Protein AF-A0A7S1HTH3-F1 (afdb_monomer_lite)

Organism: NCBI:txid73025

pLDDT: mean 72.47, std 18.34, range [34.78, 95.38]

Sequence (152 aa):
PEHSPQPMGPWAMASAGGDSSSSEVELEDWRVFRARLSGSMDPKRVKEVSAENLRLLRNQSPALAKQDLWAHLLGQPEVGCLMVAQPHIRDALWQSVILLISHGPEEDSDGGTIGLVLNRPSPYRLEQVMEEHPQVNRFADNRLYLGGQTAG

Structure (mmCIF, N/CA/C/O backbone):
data_AF-A0A7S1HTH3-F1
#
_entry.id   AF-A0A7S1HTH3-F1
#
loop_
_atom_site.group_PDB
_atom_site.id
_atom_site.type_symbol
_atom_site.label_atom_id
_atom_site.label_alt_id
_atom_site.label_comp_id
_atom_site.label_asym_id
_atom_site.label_entity_id
_atom_site.label_seq_id
_atom_site.pdbx_PDB_ins_code
_atom_site.Cartn_x
_atom_site.Cartn_y
_atom_site.Cartn_z
_atom_site.occupancy
_atom_site.B_iso_or_equiv
_atom_site.auth_seq_id
_atom_site.auth_comp_id
_atom_site.auth_asym_id
_atom_site.auth_atom_id
_atom_site.pdbx_PDB_model_num
ATOM 1 N N . PRO A 1 1 ? 13.211 56.060 9.768 1.00 40.97 1 PRO A N 1
ATOM 2 C CA . PRO A 1 1 ? 12.023 56.346 8.933 1.00 40.97 1 PRO A CA 1
ATOM 3 C C . PRO A 1 1 ? 11.259 55.045 8.676 1.00 40.97 1 PRO A C 1
ATOM 5 O O . PRO A 1 1 ? 11.601 54.268 7.793 1.00 40.97 1 PRO A O 1
ATOM 8 N N . GLU A 1 2 ? 10.303 54.793 9.564 1.00 42.62 2 GLU A N 1
ATOM 9 C CA . GLU A 1 2 ? 9.220 53.823 9.411 1.00 42.62 2 GLU A CA 1
ATOM 10 C C . GLU A 1 2 ? 8.484 54.049 8.088 1.00 42.62 2 GLU A C 1
ATOM 12 O O . GLU A 1 2 ? 8.159 55.190 7.760 1.00 42.62 2 GLU A O 1
ATOM 17 N N . HIS A 1 3 ? 8.168 52.979 7.360 1.00 40.72 3 HIS A N 1
ATOM 18 C CA . HIS A 1 3 ? 7.054 53.021 6.421 1.00 40.72 3 HIS A CA 1
ATOM 19 C C . HIS A 1 3 ?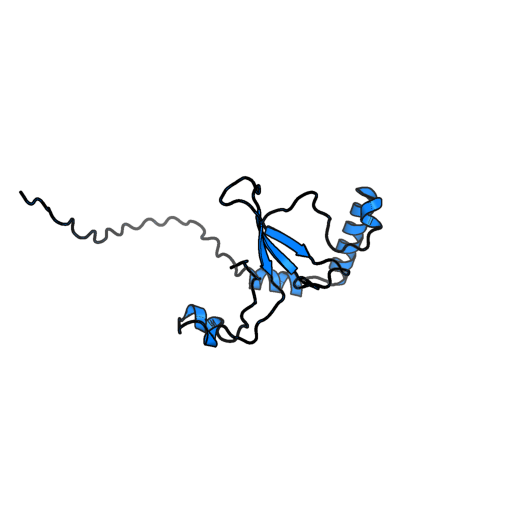 6.414 51.636 6.287 1.00 40.72 3 HIS A C 1
ATOM 21 O O . HIS A 1 3 ? 6.857 50.790 5.517 1.00 40.72 3 HIS A O 1
ATOM 27 N N . SER A 1 4 ? 5.345 51.426 7.053 1.00 47.50 4 SER A N 1
ATOM 28 C CA . SER A 1 4 ? 4.237 50.569 6.618 1.00 47.50 4 SER A CA 1
ATOM 29 C C . SER A 1 4 ? 3.277 51.407 5.762 1.00 47.50 4 SER A C 1
ATOM 31 O O . SER A 1 4 ? 3.161 52.618 5.977 1.00 47.50 4 SER A O 1
ATOM 33 N N . PRO A 1 5 ? 2.624 50.796 4.766 1.00 46.19 5 PRO A N 1
ATOM 34 C CA . PRO A 1 5 ? 1.163 50.909 4.625 1.00 46.19 5 PRO A CA 1
ATOM 35 C C . PRO A 1 5 ? 0.547 49.537 4.250 1.00 46.19 5 PRO A C 1
ATOM 37 O O . PRO A 1 5 ? 1.042 48.866 3.355 1.00 46.19 5 PRO A O 1
ATOM 40 N N . GLN A 1 6 ? -0.350 48.956 5.056 1.00 47.22 6 GLN A N 1
ATOM 41 C CA . GLN A 1 6 ? -1.819 49.146 5.148 1.00 47.22 6 GLN A CA 1
ATOM 42 C C . GLN A 1 6 ? -2.643 48.416 4.048 1.00 47.22 6 GLN A C 1
ATOM 44 O O . GLN A 1 6 ? -2.179 48.284 2.919 1.00 47.22 6 GLN A O 1
ATOM 49 N N . PRO A 1 7 ? -3.839 47.882 4.391 1.00 46.59 7 PRO A N 1
ATOM 50 C CA . PRO A 1 7 ? -4.431 46.681 3.788 1.00 46.59 7 PRO A CA 1
ATOM 51 C C . PRO A 1 7 ? -5.486 46.978 2.706 1.00 46.59 7 PRO A C 1
ATOM 53 O O . PRO A 1 7 ? -6.172 47.995 2.757 1.00 46.59 7 PRO A O 1
ATOM 56 N N . MET A 1 8 ? -5.676 46.052 1.760 1.00 34.78 8 MET A N 1
ATOM 57 C CA . MET A 1 8 ? -6.773 46.098 0.780 1.00 34.78 8 MET A CA 1
ATOM 58 C C . MET A 1 8 ? -7.955 45.240 1.255 1.00 34.78 8 MET A C 1
ATOM 60 O O . MET A 1 8 ? -7.786 44.077 1.614 1.00 34.78 8 MET A O 1
ATOM 64 N N . GLY A 1 9 ? -9.132 45.869 1.294 1.00 44.81 9 GLY A N 1
ATOM 65 C CA . GLY A 1 9 ? -10.400 45.353 1.815 1.00 44.81 9 GLY A CA 1
ATOM 66 C C . GLY A 1 9 ? -11.155 44.357 0.911 1.00 44.81 9 GLY A C 1
ATOM 67 O O . GLY A 1 9 ? -10.577 43.774 -0.004 1.00 44.81 9 GLY A O 1
ATOM 68 N N . PRO A 1 10 ? -12.452 44.122 1.199 1.00 40.81 10 PRO A N 1
ATOM 69 C CA . PRO A 1 10 ? -13.140 42.859 0.943 1.00 40.81 10 PRO A CA 1
ATOM 70 C C . PRO A 1 10 ? -13.767 42.793 -0.454 1.00 40.81 10 PRO A C 1
ATOM 72 O O . PRO A 1 10 ? -14.450 43.723 -0.880 1.00 40.81 10 PRO A O 1
ATOM 75 N N . TRP A 1 11 ? -13.615 41.661 -1.142 1.00 35.75 11 TRP A N 1
ATOM 76 C CA . TRP A 1 11 ? -14.371 41.371 -2.361 1.00 35.75 11 TRP A CA 1
ATOM 77 C C . TRP A 1 11 ? -15.611 40.542 -1.995 1.00 35.75 11 TRP A C 1
ATOM 79 O O . TRP A 1 11 ? -15.550 39.336 -1.771 1.00 35.75 11 TRP A O 1
ATOM 89 N N . ALA A 1 12 ? -16.750 41.221 -1.874 1.00 39.03 12 ALA A N 1
ATOM 90 C CA . ALA A 1 12 ? -18.058 40.586 -1.793 1.00 39.03 12 ALA A CA 1
ATOM 91 C C . ALA A 1 12 ? -18.682 40.505 -3.197 1.00 39.03 12 ALA A C 1
ATOM 93 O O . ALA A 1 12 ? -18.788 41.512 -3.889 1.00 39.03 12 ALA A O 1
ATOM 94 N N . MET A 1 13 ? -19.055 39.274 -3.561 1.00 39.84 13 MET A N 1
ATOM 95 C CA . MET A 1 13 ? -20.028 38.790 -4.553 1.00 39.84 13 MET A CA 1
ATOM 96 C C . MET A 1 13 ? -20.488 39.696 -5.710 1.00 39.84 13 MET A C 1
ATOM 98 O O . MET A 1 13 ? -21.162 40.703 -5.516 1.00 39.84 13 MET A O 1
ATOM 102 N N . ALA A 1 14 ? -20.357 39.153 -6.923 1.00 36.59 14 ALA A N 1
ATOM 103 C CA . ALA A 1 14 ? -21.357 39.320 -7.973 1.00 36.59 14 ALA A CA 1
ATOM 104 C C . ALA A 1 14 ? -21.717 37.940 -8.542 1.00 36.59 14 ALA A C 1
ATOM 106 O O . ALA A 1 14 ? -20.968 37.347 -9.316 1.00 36.59 14 ALA A O 1
ATOM 107 N N . SER A 1 15 ? -22.869 37.425 -8.118 1.00 44.81 15 SER A N 1
ATOM 108 C CA . SER A 1 15 ? -23.550 36.292 -8.737 1.00 44.81 15 SER A CA 1
ATOM 109 C C . SER A 1 15 ? -24.162 36.764 -10.055 1.00 44.81 15 SER A C 1
ATOM 111 O O . SER A 1 15 ? -25.058 37.606 -10.050 1.00 44.81 15 SER A O 1
ATOM 113 N N . ALA A 1 16 ? -23.704 36.217 -11.176 1.00 37.38 16 ALA A N 1
ATOM 114 C CA . ALA A 1 16 ? -24.395 36.316 -12.454 1.00 37.38 16 ALA A CA 1
ATOM 115 C C . ALA A 1 16 ? -24.597 34.895 -12.976 1.00 37.38 16 ALA A C 1
ATOM 117 O O . ALA A 1 16 ? -23.638 34.191 -13.285 1.00 37.38 16 ALA A O 1
ATOM 118 N N . GLY A 1 17 ? -25.859 34.467 -12.983 1.00 44.16 17 GLY A N 1
ATOM 119 C CA . GLY A 1 17 ? -26.276 33.179 -13.505 1.00 44.16 17 GLY A CA 1
ATOM 120 C C . GLY A 1 17 ? -25.986 33.066 -14.997 1.00 44.16 17 GLY A C 1
ATOM 121 O O . GLY A 1 17 ? -26.298 33.963 -15.779 1.00 44.16 17 GLY A O 1
ATOM 122 N N . GLY A 1 18 ? -25.414 31.930 -15.366 1.00 35.25 18 GLY A N 1
ATOM 123 C CA . GLY A 1 18 ? -25.426 31.399 -16.713 1.00 35.25 18 GLY A CA 1
ATOM 124 C C . GLY A 1 18 ? -25.713 29.912 -16.592 1.00 35.25 18 GLY A C 1
ATOM 125 O O . GLY A 1 18 ? -24.881 29.178 -16.062 1.00 35.25 18 GLY A O 1
ATOM 126 N N . ASP A 1 19 ? -26.897 29.497 -17.041 1.00 47.22 19 ASP A N 1
ATOM 127 C CA . ASP A 1 19 ? -27.245 28.097 -17.282 1.00 47.22 19 ASP A CA 1
ATOM 128 C C . ASP A 1 19 ? -26.310 27.544 -18.365 1.00 47.22 19 ASP A C 1
ATOM 130 O O . ASP A 1 19 ? -26.616 27.542 -19.557 1.00 47.22 19 ASP A O 1
ATOM 134 N N . SER A 1 20 ? -25.136 27.087 -17.948 1.00 43.72 20 SER A N 1
ATOM 135 C CA . SER A 1 20 ? -24.324 26.167 -18.728 1.00 43.72 20 SER A CA 1
ATOM 136 C C . SER A 1 20 ? -24.610 24.777 -18.197 1.00 43.72 20 SER A C 1
ATOM 138 O O . SER A 1 20 ? -24.074 24.368 -17.170 1.00 43.72 20 SER A O 1
ATOM 140 N N . SER A 1 21 ? -25.462 24.058 -18.926 1.00 47.00 21 SER A N 1
ATOM 141 C CA . SER A 1 21 ? -25.610 22.604 -18.879 1.00 47.00 21 SER A CA 1
ATOM 142 C C . SER A 1 21 ? -24.277 21.936 -19.264 1.00 47.00 21 SER A C 1
ATOM 144 O O . SER A 1 21 ? -24.153 21.300 -20.311 1.00 47.00 21 SER A O 1
ATOM 146 N N . SER A 1 22 ? -23.254 22.090 -18.428 1.00 38.78 22 SER A N 1
ATOM 147 C CA . SER A 1 22 ? -22.163 21.133 -18.355 1.00 38.78 22 SER A CA 1
ATOM 148 C C . SER A 1 22 ? -22.752 19.931 -17.651 1.00 38.78 22 SER A C 1
ATOM 150 O O . SER A 1 22 ? -23.098 20.017 -16.477 1.00 38.78 22 SER A O 1
ATOM 152 N N . SER A 1 23 ? -22.924 18.834 -18.384 1.00 42.69 23 SER A N 1
ATOM 153 C CA . SER A 1 23 ? -23.184 17.529 -17.797 1.00 42.69 23 SER A CA 1
ATOM 154 C C . SER A 1 23 ? -22.053 17.239 -16.816 1.00 42.69 23 SER A C 1
ATOM 156 O O . SER A 1 23 ? -20.970 16.800 -17.212 1.00 42.69 23 SER A O 1
ATOM 158 N N . GLU A 1 24 ? -22.284 17.577 -15.553 1.00 44.72 24 GLU A N 1
ATOM 159 C CA . GLU A 1 24 ? -21.482 17.144 -14.429 1.00 44.72 24 GLU A CA 1
ATOM 160 C C . GLU A 1 24 ? -21.548 15.624 -14.502 1.00 44.72 24 GLU A C 1
ATOM 162 O O . GLU A 1 24 ? -22.601 15.018 -14.302 1.00 44.72 24 GLU A O 1
ATOM 167 N N . VAL A 1 25 ? -20.462 15.006 -14.962 1.00 47.31 25 VAL A N 1
ATOM 168 C CA . VAL A 1 25 ? -20.316 13.564 -14.856 1.00 47.31 25 VAL A CA 1
ATOM 169 C C . VAL A 1 25 ? -20.298 13.333 -13.357 1.00 47.31 25 VAL A C 1
ATOM 171 O O . VAL A 1 25 ? -19.263 13.535 -12.722 1.00 47.31 25 VAL A O 1
ATOM 174 N N . GLU A 1 26 ? -21.460 13.011 -12.781 1.00 49.44 26 GLU A N 1
ATOM 175 C CA . GLU A 1 26 ? -21.539 12.410 -11.462 1.00 49.44 26 GLU A CA 1
ATOM 176 C C . GLU A 1 26 ? -20.528 11.274 -11.514 1.00 49.44 26 GLU A C 1
ATOM 178 O O . GLU A 1 26 ? -20.706 10.295 -12.243 1.00 49.44 26 GLU A O 1
ATOM 183 N N . LEU A 1 27 ? -19.398 11.476 -10.838 1.00 52.03 27 LEU A N 1
ATOM 184 C CA . LEU A 1 27 ? -18.398 10.457 -10.597 1.00 52.03 27 LEU A CA 1
ATOM 185 C C . LEU A 1 27 ? -19.116 9.408 -9.756 1.00 52.03 27 LEU A C 1
ATOM 187 O O . LEU A 1 27 ? -19.071 9.457 -8.527 1.00 52.03 27 LEU A O 1
ATOM 191 N N . GLU A 1 28 ? -19.862 8.529 -10.435 1.00 56.69 28 GLU A N 1
ATOM 192 C CA . GLU A 1 28 ? -20.522 7.365 -9.869 1.00 56.69 28 GLU A CA 1
ATOM 193 C C . GLU A 1 28 ? -19.519 6.760 -8.900 1.00 56.69 28 GLU A C 1
ATOM 195 O O . GLU A 1 28 ? -18.378 6.507 -9.300 1.00 56.69 28 GLU A O 1
ATOM 200 N N . ASP A 1 29 ? -19.908 6.619 -7.625 1.00 73.38 29 ASP A N 1
ATOM 201 C CA . ASP A 1 29 ? -19.001 6.151 -6.581 1.00 73.38 29 ASP A CA 1
ATOM 202 C C . ASP A 1 29 ? -18.283 4.916 -7.120 1.00 73.38 29 ASP A C 1
ATOM 204 O O . ASP A 1 29 ? -18.890 3.868 -7.373 1.00 73.38 29 ASP A O 1
ATOM 208 N N . TRP A 1 30 ? -16.983 5.065 -7.369 1.00 72.06 30 TRP A N 1
ATOM 209 C CA . TRP A 1 30 ? -16.192 4.060 -8.065 1.00 72.06 30 TRP A CA 1
ATOM 210 C C . TRP A 1 30 ? -16.230 2.723 -7.306 1.00 72.06 30 TRP A C 1
ATOM 212 O O . TRP A 1 30 ? -16.026 1.657 -7.891 1.00 72.06 30 TRP A O 1
ATOM 222 N N . ARG A 1 31 ? -16.552 2.757 -6.003 1.00 50.56 31 ARG A N 1
ATOM 223 C CA . ARG A 1 31 ? -16.801 1.584 -5.162 1.00 50.56 31 ARG A CA 1
ATOM 224 C C . ARG A 1 31 ? -18.104 0.883 -5.539 1.00 50.56 31 ARG A C 1
ATOM 2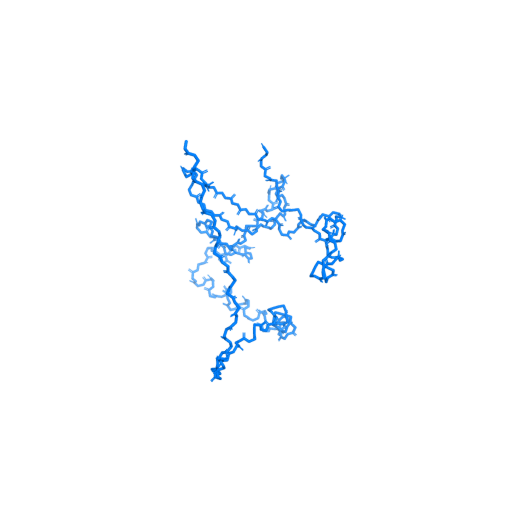26 O O . ARG A 1 31 ? -18.101 -0.341 -5.624 1.00 50.56 31 ARG A O 1
ATOM 233 N N . VAL A 1 32 ? -19.184 1.620 -5.804 1.00 68.50 32 VAL A N 1
ATOM 234 C CA . VAL A 1 32 ? -20.467 1.083 -6.298 1.00 68.50 32 VAL A CA 1
ATOM 235 C C . VAL A 1 32 ? -20.299 0.529 -7.707 1.00 68.50 32 VAL A C 1
ATOM 237 O O . VAL A 1 32 ? -20.738 -0.590 -7.973 1.00 68.50 32 VAL A O 1
ATOM 240 N N . PHE A 1 33 ? -19.595 1.251 -8.580 1.00 67.25 33 PHE A N 1
ATOM 241 C CA . PHE A 1 33 ? -19.234 0.765 -9.911 1.00 67.25 33 PHE A CA 1
ATOM 242 C C . PHE A 1 33 ? -18.475 -0.569 -9.830 1.00 67.25 33 PHE A C 1
ATOM 244 O O . PHE A 1 33 ? -18.878 -1.559 -10.442 1.00 67.25 33 PHE A O 1
ATOM 251 N N . ARG A 1 34 ? -17.430 -0.652 -8.994 1.00 58.34 34 ARG A N 1
ATOM 252 C CA . ARG A 1 34 ? -16.665 -1.895 -8.799 1.00 58.34 34 ARG A CA 1
ATOM 253 C C . ARG A 1 34 ? -17.462 -3.001 -8.115 1.00 58.34 34 ARG A C 1
ATOM 255 O O . ARG A 1 34 ? -17.289 -4.159 -8.477 1.00 58.34 34 ARG A O 1
ATOM 262 N N . ALA A 1 35 ? -18.323 -2.684 -7.152 1.00 62.91 35 ALA A N 1
ATOM 263 C CA . ALA A 1 35 ? -19.180 -3.669 -6.494 1.00 62.91 35 ALA A CA 1
ATOM 264 C C . ALA A 1 35 ? -20.178 -4.285 -7.484 1.00 62.91 35 ALA A C 1
ATOM 266 O O . ALA A 1 35 ? -20.355 -5.504 -7.499 1.00 62.91 35 ALA A O 1
ATOM 267 N N . ARG A 1 36 ? -20.761 -3.462 -8.365 1.00 68.88 36 ARG A N 1
ATOM 268 C CA . ARG A 1 36 ? -21.593 -3.926 -9.482 1.00 68.88 36 ARG A CA 1
ATOM 269 C C . ARG A 1 36 ? -20.786 -4.786 -10.451 1.00 68.88 36 ARG A C 1
ATOM 271 O O . ARG A 1 36 ? -21.276 -5.836 -10.856 1.00 68.88 36 ARG A O 1
ATOM 278 N N . LEU A 1 37 ? -19.550 -4.405 -10.780 1.00 61.78 37 LEU A N 1
ATOM 279 C CA . LEU A 1 37 ? -18.685 -5.194 -11.665 1.00 61.78 37 LEU A CA 1
ATOM 280 C C . LEU A 1 37 ? -18.353 -6.570 -11.068 1.00 61.78 37 LEU A C 1
ATOM 282 O O . LEU A 1 37 ? -18.534 -7.585 -11.728 1.00 61.78 37 LEU A O 1
ATOM 286 N N . SER A 1 38 ? -17.937 -6.617 -9.800 1.00 56.75 38 SER A N 1
ATOM 287 C CA . SER A 1 38 ? -17.596 -7.866 -9.109 1.00 56.75 38 SER A CA 1
ATOM 288 C C . SER A 1 38 ? -18.815 -8.765 -8.870 1.00 56.75 38 SER A C 1
ATOM 290 O O . SER A 1 38 ? -18.688 -9.983 -8.939 1.00 56.75 38 SER A O 1
ATOM 292 N N . GLY A 1 39 ? -19.991 -8.184 -8.600 1.00 56.53 39 GLY A N 1
ATOM 293 C CA . GLY A 1 39 ? -21.238 -8.926 -8.380 1.00 56.53 39 GLY A CA 1
ATOM 294 C C . GLY A 1 39 ? -21.936 -9.398 -9.662 1.00 56.53 39 GLY A C 1
ATOM 295 O O . GLY A 1 39 ? -22.682 -10.371 -9.618 1.00 56.53 39 GLY A O 1
ATOM 296 N N . SER A 1 40 ? -21.691 -8.740 -10.801 1.00 56.47 40 SER A N 1
ATOM 297 C CA . SER A 1 40 ? -22.243 -9.111 -12.119 1.00 56.47 40 SER A CA 1
ATOM 298 C C . SER A 1 40 ? -21.312 -9.996 -12.951 1.00 56.47 40 SER A C 1
ATOM 300 O O . SER A 1 40 ? -21.680 -10.450 -14.037 1.00 56.47 40 SER A O 1
ATOM 302 N N . MET A 1 41 ? -20.103 -10.255 -12.452 1.00 57.16 41 MET A N 1
ATOM 303 C CA . MET A 1 41 ? -19.122 -11.091 -13.123 1.00 57.16 41 MET A CA 1
ATOM 304 C C . MET A 1 41 ? -19.575 -12.556 -13.057 1.00 57.16 41 MET A C 1
ATOM 306 O O . MET A 1 41 ? -19.453 -13.211 -12.022 1.00 57.16 41 MET A O 1
ATOM 310 N N . ASP A 1 42 ? -20.092 -13.088 -14.167 1.00 66.88 42 ASP A N 1
ATOM 311 C CA . ASP A 1 42 ? -20.362 -14.522 -14.278 1.00 66.88 42 ASP A CA 1
ATOM 312 C C . ASP A 1 42 ? -19.043 -15.289 -14.060 1.00 66.88 42 ASP A C 1
ATOM 314 O O . ASP A 1 42 ? -18.099 -15.114 -14.840 1.00 66.88 42 ASP A O 1
ATOM 318 N N . PRO A 1 43 ? -18.937 -16.142 -13.025 1.00 59.66 43 PRO A N 1
ATOM 319 C CA . PRO A 1 43 ? -17.717 -16.889 -12.749 1.00 59.66 43 PRO A CA 1
ATOM 320 C C . PRO A 1 43 ? -17.293 -17.795 -13.914 1.00 59.66 43 PRO A C 1
ATOM 322 O O . PRO A 1 43 ? -16.108 -18.117 -14.021 1.00 59.66 43 PRO A O 1
ATOM 325 N N . LYS A 1 44 ? -18.211 -18.189 -14.808 1.00 62.78 44 LYS A N 1
ATOM 326 C CA . LYS A 1 44 ? -17.863 -18.874 -16.062 1.00 62.78 44 LYS A CA 1
ATOM 327 C C . LYS A 1 44 ? -17.172 -17.925 -17.033 1.00 62.78 44 LYS A C 1
ATOM 329 O O . LYS A 1 44 ? -16.079 -18.237 -17.491 1.00 62.78 44 LYS A O 1
ATOM 334 N N . ARG A 1 45 ? -17.731 -16.733 -17.242 1.00 60.16 45 ARG A N 1
ATOM 335 C CA . ARG A 1 45 ? -17.147 -15.691 -18.097 1.00 60.16 45 ARG A CA 1
ATOM 336 C C . ARG A 1 45 ? -15.782 -15.222 -17.597 1.00 60.16 45 ARG A C 1
ATOM 338 O O . ARG A 1 45 ? -14.884 -15.011 -18.401 1.00 60.16 45 ARG A O 1
ATOM 345 N N . VAL A 1 46 ? -15.595 -15.099 -16.281 1.00 58.66 46 VAL A N 1
ATOM 346 C CA . VAL A 1 46 ? -14.280 -14.789 -15.691 1.00 58.66 46 VAL A CA 1
ATOM 347 C C . VAL A 1 46 ? -13.280 -15.880 -16.035 1.00 58.66 46 VAL A C 1
ATOM 349 O O . VAL A 1 46 ? -12.215 -15.572 -16.552 1.00 58.66 46 VAL A O 1
ATOM 352 N N . LYS A 1 47 ? -13.635 -17.152 -15.818 1.00 60.81 47 LYS A N 1
ATOM 353 C CA . LYS A 1 47 ? -12.769 -18.287 -16.162 1.00 60.81 47 LYS A CA 1
ATOM 354 C C . LYS A 1 47 ? -12.467 -18.359 -17.659 1.00 60.81 47 LYS A C 1
ATOM 356 O O . LYS A 1 47 ? -11.334 -18.653 -18.020 1.00 60.81 47 LYS A O 1
ATOM 361 N N . GLU A 1 48 ? -13.441 -18.068 -18.515 1.00 64.31 48 GLU A N 1
ATOM 362 C CA . GLU A 1 48 ? -13.278 -18.025 -19.972 1.00 64.31 48 GLU A CA 1
ATOM 363 C C . GLU A 1 48 ? -12.346 -16.890 -20.412 1.00 64.31 48 GLU A C 1
ATOM 365 O O . GLU A 1 48 ? -11.416 -17.133 -21.175 1.00 64.31 48 GLU A O 1
ATOM 370 N N . VAL A 1 49 ? -12.521 -15.674 -19.882 1.00 61.28 49 VAL A N 1
ATOM 371 C CA . VAL A 1 49 ? -11.631 -14.531 -20.151 1.00 61.28 49 VAL A CA 1
ATOM 372 C C . VAL A 1 49 ? -10.226 -14.800 -19.615 1.00 61.28 49 VAL A C 1
ATOM 374 O O . VAL A 1 49 ? -9.246 -14.531 -20.301 1.00 61.28 49 VAL A O 1
ATOM 377 N N . SER A 1 50 ? -10.100 -15.385 -18.421 1.00 66.88 50 SER A N 1
ATOM 378 C CA . SER A 1 50 ? -8.809 -15.818 -17.879 1.00 66.88 50 SER A CA 1
ATOM 379 C C . SER A 1 50 ? -8.149 -16.878 -18.765 1.00 66.88 50 SER A C 1
ATOM 381 O O . SER A 1 50 ? -6.944 -16.810 -18.986 1.00 66.88 50 SER A O 1
ATOM 383 N N . ALA A 1 51 ? -8.916 -17.827 -19.308 1.00 73.31 51 ALA A N 1
ATOM 384 C CA . ALA A 1 51 ? -8.407 -18.850 -20.217 1.00 73.31 51 ALA A CA 1
ATOM 385 C C . ALA A 1 51 ? -7.978 -18.265 -21.571 1.00 73.31 51 ALA A C 1
ATOM 387 O O . ALA A 1 51 ? -6.928 -18.648 -22.087 1.00 73.31 51 ALA A O 1
ATOM 388 N N . GLU A 1 52 ? -8.737 -17.317 -22.124 1.00 72.94 52 GLU A N 1
ATOM 389 C CA . GLU A 1 52 ? -8.394 -16.650 -23.382 1.00 72.94 52 GLU A CA 1
ATOM 390 C C . GLU A 1 52 ? -7.174 -15.743 -23.222 1.00 72.94 52 GLU A C 1
ATOM 392 O O . GLU A 1 52 ? -6.255 -15.806 -24.035 1.00 72.94 52 GLU A O 1
ATOM 397 N N . ASN A 1 53 ? -7.088 -14.984 -22.128 1.00 70.31 53 ASN A N 1
ATOM 398 C CA . ASN A 1 53 ? -5.902 -14.193 -21.805 1.00 70.31 53 ASN A CA 1
ATOM 399 C C . ASN A 1 53 ? -4.666 -15.086 -21.646 1.00 70.31 53 ASN A C 1
ATOM 401 O O . ASN A 1 53 ? -3.593 -14.750 -22.141 1.00 70.31 53 ASN A O 1
ATOM 405 N N . LEU A 1 54 ? -4.815 -16.259 -21.024 1.00 70.75 54 LEU A N 1
ATOM 406 C CA . LEU A 1 54 ? -3.731 -17.230 -20.894 1.00 70.75 54 LEU A CA 1
ATOM 407 C C . LEU A 1 54 ? -3.359 -17.863 -22.248 1.00 70.75 54 LEU A C 1
ATOM 409 O O . LEU A 1 54 ? -2.188 -18.148 -22.498 1.00 70.75 54 LEU A O 1
ATOM 413 N N . ARG A 1 55 ? -4.324 -18.045 -23.158 1.00 79.00 55 ARG A N 1
ATOM 414 C CA . ARG A 1 55 ? -4.089 -18.499 -24.538 1.00 79.00 55 ARG A CA 1
ATOM 415 C C . ARG A 1 55 ? -3.345 -17.445 -25.361 1.00 79.00 55 ARG A C 1
ATOM 417 O O . ARG A 1 55 ? -2.383 -17.785 -26.046 1.00 79.00 55 ARG A O 1
ATOM 424 N N . LEU A 1 56 ? -3.742 -16.177 -25.260 1.00 77.69 56 LEU A N 1
ATOM 425 C CA . LEU A 1 56 ? -3.047 -15.047 -25.879 1.00 77.69 56 LEU A CA 1
ATOM 426 C C . LEU A 1 56 ? -1.623 -14.910 -25.330 1.00 77.69 56 LEU A C 1
ATOM 428 O O . LEU A 1 56 ? -0.682 -14.799 -26.114 1.00 77.69 56 LEU A O 1
ATOM 432 N N . LEU A 1 57 ? -1.448 -15.033 -24.012 1.00 67.44 57 LEU A N 1
ATOM 433 C CA . LEU A 1 57 ? -0.138 -15.006 -23.362 1.00 67.44 57 LEU A CA 1
ATOM 434 C C . LEU A 1 57 ? 0.773 -16.137 -23.859 1.00 67.44 57 LEU A C 1
ATOM 436 O O . LEU A 1 57 ? 1.944 -15.894 -24.131 1.00 67.44 57 LEU A O 1
ATOM 440 N N . ARG A 1 58 ? 0.246 -17.356 -24.049 1.00 80.31 58 ARG A N 1
ATOM 441 C CA . ARG A 1 58 ? 1.002 -18.480 -24.640 1.00 80.31 58 ARG A CA 1
ATOM 442 C C . ARG A 1 58 ? 1.491 -18.187 -26.055 1.00 80.31 58 ARG A C 1
ATOM 444 O O . ARG A 1 58 ? 2.574 -18.644 -26.403 1.00 80.31 58 ARG A O 1
ATOM 451 N N . ASN A 1 59 ? 0.720 -17.443 -26.847 1.00 82.06 59 ASN A N 1
ATOM 452 C CA . ASN A 1 59 ? 1.098 -17.075 -28.212 1.00 82.06 59 ASN A CA 1
ATOM 453 C C . ASN A 1 59 ? 2.113 -15.925 -28.238 1.00 82.06 59 ASN A C 1
ATOM 455 O O . ASN A 1 59 ? 3.038 -15.945 -29.043 1.00 82.06 59 ASN A O 1
ATOM 459 N N . GLN A 1 60 ? 1.939 -14.928 -27.368 1.00 78.12 60 GLN A N 1
ATOM 460 C CA . GLN A 1 60 ? 2.779 -13.728 -27.330 1.00 78.12 60 GLN A CA 1
ATOM 461 C C . GLN A 1 60 ? 4.107 -13.961 -26.603 1.00 78.12 60 GLN A C 1
ATOM 463 O O . GLN A 1 60 ? 5.139 -13.447 -27.025 1.00 78.12 60 GLN A O 1
ATOM 468 N N . SER A 1 61 ? 4.098 -14.739 -25.518 1.00 75.62 61 SER A N 1
ATOM 469 C CA . SER A 1 61 ? 5.291 -15.053 -24.733 1.00 75.62 61 SER A CA 1
ATOM 470 C C . SER A 1 61 ? 5.199 -16.449 -24.093 1.00 75.62 61 SER A C 1
ATOM 472 O O . SER A 1 61 ? 4.816 -16.600 -22.927 1.00 75.62 61 SER A O 1
ATOM 474 N N . PRO A 1 62 ? 5.596 -17.505 -24.831 1.00 78.25 62 PRO A N 1
ATOM 475 C CA . PRO A 1 62 ? 5.560 -18.888 -24.349 1.00 78.25 62 PRO A CA 1
ATOM 476 C C . PRO A 1 62 ? 6.413 -19.142 -23.099 1.00 78.25 62 PRO A C 1
ATOM 478 O O . PRO A 1 62 ? 6.153 -20.091 -22.362 1.00 78.25 62 PRO A O 1
ATOM 481 N N . ALA A 1 63 ? 7.451 -18.330 -22.871 1.00 73.69 63 ALA A N 1
ATOM 482 C CA . ALA A 1 63 ? 8.286 -18.411 -21.677 1.00 73.69 63 ALA A CA 1
ATOM 483 C C . ALA A 1 63 ? 7.545 -17.882 -20.441 1.00 73.69 63 ALA A C 1
ATOM 485 O O . ALA A 1 63 ? 7.567 -18.533 -19.400 1.00 73.69 63 ALA A O 1
ATOM 486 N N . LEU A 1 64 ? 6.835 -16.755 -20.578 1.00 60.12 64 LEU A N 1
ATOM 487 C CA . LEU A 1 64 ? 6.065 -16.137 -19.497 1.00 60.12 64 LEU A CA 1
ATOM 488 C C . LEU A 1 64 ? 4.816 -16.959 -19.154 1.00 60.12 64 LEU A C 1
ATOM 490 O O . LEU A 1 64 ? 4.484 -17.124 -17.990 1.00 60.12 64 LEU A O 1
ATOM 494 N N . ALA A 1 65 ? 4.175 -17.570 -20.153 1.00 68.69 65 ALA A N 1
ATOM 495 C CA . ALA A 1 65 ? 3.002 -18.424 -19.954 1.00 68.69 65 ALA A CA 1
ATOM 496 C C . ALA A 1 65 ? 3.284 -19.754 -19.226 1.00 68.69 65 ALA A C 1
ATOM 498 O O . ALA A 1 65 ? 2.346 -20.447 -18.830 1.00 68.69 65 ALA A O 1
ATOM 499 N N . LYS A 1 66 ? 4.560 -20.144 -19.108 1.00 70.69 66 LYS A N 1
ATOM 500 C CA . LYS A 1 66 ? 5.014 -21.291 -18.305 1.00 70.69 66 LYS A CA 1
ATOM 501 C C . LYS A 1 66 ? 5.355 -20.897 -16.867 1.00 70.69 66 LYS A C 1
ATOM 503 O O . LYS A 1 66 ? 5.650 -21.778 -16.067 1.00 70.69 66 LYS A O 1
ATOM 508 N N . GLN A 1 67 ? 5.365 -19.602 -16.555 1.00 59.66 67 GLN A N 1
ATOM 509 C CA . GLN A 1 67 ? 5.567 -19.114 -15.200 1.00 59.66 67 GLN A CA 1
ATOM 510 C C . GLN A 1 67 ? 4.204 -19.049 -14.505 1.00 59.66 67 GLN A C 1
ATOM 512 O O . GLN A 1 67 ? 3.262 -18.477 -15.047 1.00 59.66 67 GLN A O 1
ATOM 517 N N . ASP A 1 68 ? 4.100 -19.593 -13.292 1.00 58.28 68 ASP A N 1
ATOM 518 C CA . ASP A 1 68 ? 2.901 -19.507 -12.435 1.00 58.28 68 ASP A CA 1
ATOM 519 C C . ASP A 1 68 ? 2.676 -18.085 -11.866 1.00 58.28 68 ASP A C 1
ATOM 521 O O . ASP A 1 68 ? 2.188 -17.899 -10.749 1.00 58.28 68 ASP A O 1
ATOM 525 N N . LEU A 1 69 ? 3.079 -17.041 -12.595 1.00 56.31 69 LEU A N 1
ATOM 526 C CA . LEU A 1 69 ? 2.985 -15.666 -12.128 1.00 56.31 69 LEU A CA 1
ATOM 527 C C . LEU A 1 69 ? 1.605 -15.103 -12.473 1.00 56.31 69 LEU A C 1
ATOM 529 O O . LEU A 1 69 ? 1.246 -14.899 -13.629 1.00 56.31 69 LEU A O 1
ATOM 533 N N . TRP A 1 70 ? 0.828 -14.832 -11.426 1.00 58.62 70 TRP A N 1
ATOM 534 C CA . TRP A 1 70 ? -0.487 -14.189 -11.491 1.00 58.62 70 TRP A CA 1
ATOM 535 C C . TRP A 1 70 ? -0.416 -12.686 -11.818 1.00 58.62 70 TRP A C 1
ATOM 537 O O . TRP A 1 70 ? -1.450 -12.041 -11.983 1.00 58.62 70 TRP A O 1
ATOM 547 N N . ALA A 1 71 ? 0.795 -12.135 -11.922 1.00 63.03 71 ALA A N 1
ATOM 548 C CA . ALA A 1 71 ? 1.082 -10.764 -12.317 1.00 63.03 71 ALA A CA 1
ATOM 549 C C . ALA A 1 71 ? 2.169 -10.761 -13.400 1.00 63.03 71 ALA A C 1
ATOM 551 O O . ALA A 1 71 ? 3.077 -11.593 -13.386 1.00 63.03 71 ALA A O 1
ATOM 552 N N . HIS A 1 72 ? 2.069 -9.831 -14.348 1.00 60.03 72 HIS A N 1
ATOM 553 C CA . HIS A 1 72 ? 3.068 -9.673 -15.398 1.00 60.03 72 HIS A CA 1
ATOM 554 C C . HIS A 1 72 ? 4.347 -9.058 -14.815 1.00 60.03 72 HIS A C 1
ATOM 556 O O . HIS A 1 72 ? 4.291 -8.192 -13.944 1.00 60.03 72 HIS A O 1
ATOM 562 N N . LEU A 1 73 ? 5.504 -9.519 -15.288 1.00 65.19 73 LEU A N 1
ATOM 563 C CA . LEU A 1 73 ? 6.783 -8.915 -14.929 1.00 65.19 73 LEU A CA 1
ATOM 564 C C . LEU A 1 73 ? 6.904 -7.559 -15.624 1.00 65.19 73 LEU A C 1
ATOM 566 O O . LEU A 1 73 ? 6.749 -7.472 -16.842 1.00 65.19 73 LEU A O 1
ATOM 570 N N . LEU A 1 74 ? 7.198 -6.522 -14.848 1.00 68.25 74 LEU A N 1
ATOM 571 C CA . LEU A 1 74 ? 7.558 -5.210 -15.370 1.00 68.25 74 LEU A CA 1
ATOM 572 C C . LEU A 1 74 ? 9.072 -5.153 -15.593 1.00 68.25 74 LEU A C 1
ATOM 574 O O . LEU A 1 74 ? 9.842 -5.718 -14.815 1.00 68.25 74 LEU A O 1
ATOM 578 N N . GLY A 1 75 ? 9.497 -4.483 -16.665 1.00 71.81 75 GLY A N 1
ATOM 579 C CA . GLY A 1 75 ? 10.921 -4.280 -16.954 1.00 71.81 75 GLY A CA 1
ATOM 580 C C . GLY A 1 75 ? 11.574 -3.245 -16.036 1.00 71.81 75 GLY A C 1
ATOM 581 O O . GLY A 1 75 ? 12.784 -3.295 -15.827 1.00 71.81 75 GLY A O 1
ATOM 582 N N . GLN A 1 76 ? 10.775 -2.327 -15.486 1.00 79.19 76 GLN A N 1
ATOM 583 C CA . GLN A 1 76 ? 11.184 -1.274 -14.558 1.00 79.19 76 GLN A CA 1
ATOM 584 C C . GLN A 1 76 ? 10.044 -0.961 -13.572 1.00 79.19 76 GLN A C 1
ATOM 586 O O . GLN A 1 76 ? 8.896 -1.319 -13.844 1.00 79.19 76 GLN A O 1
ATOM 591 N N . PRO A 1 77 ? 10.325 -0.322 -12.422 1.00 84.50 77 PRO A N 1
ATOM 592 C CA . PRO A 1 77 ? 9.282 0.132 -11.507 1.00 84.50 77 PRO A CA 1
ATOM 593 C C . PRO A 1 77 ? 8.402 1.211 -12.153 1.00 84.50 77 PRO A C 1
ATOM 595 O O . PRO A 1 77 ? 8.902 2.223 -12.637 1.00 84.50 77 PRO A O 1
ATOM 598 N N . GLU A 1 78 ? 7.085 1.012 -12.128 1.00 88.31 78 GLU A N 1
ATOM 599 C CA . GLU A 1 78 ? 6.108 1.946 -12.699 1.00 88.31 78 GLU A CA 1
ATOM 600 C C . GLU A 1 78 ? 5.217 2.530 -11.603 1.00 88.31 78 GLU A C 1
ATOM 602 O O . GLU A 1 78 ? 4.574 1.796 -10.844 1.00 88.31 78 GLU A O 1
ATOM 607 N N . VAL A 1 79 ? 5.181 3.859 -11.495 1.00 91.19 79 VAL A N 1
ATOM 608 C CA . VAL A 1 79 ? 4.333 4.551 -10.515 1.00 91.19 79 VAL A CA 1
ATOM 609 C C . VAL A 1 79 ? 2.868 4.159 -10.728 1.00 91.19 79 VAL A C 1
ATOM 611 O O . VAL A 1 79 ? 2.373 4.138 -11.852 1.00 91.19 79 VAL A O 1
ATOM 614 N N . GLY A 1 80 ? 2.171 3.829 -9.641 1.00 90.56 80 GLY A N 1
ATOM 615 C CA . GLY A 1 80 ? 0.804 3.307 -9.658 1.00 90.56 80 GLY A CA 1
ATOM 616 C C . GLY A 1 80 ? 0.705 1.780 -9.745 1.00 90.56 80 GLY A C 1
ATOM 617 O O . GLY A 1 80 ? -0.373 1.237 -9.494 1.00 90.56 80 GLY A O 1
ATOM 618 N N . CYS A 1 81 ? 1.800 1.068 -10.032 1.00 90.88 81 CYS A N 1
ATOM 619 C CA . CYS A 1 81 ? 1.817 -0.394 -10.021 1.00 90.88 81 CYS A CA 1
ATOM 620 C C . CYS A 1 81 ? 2.021 -0.979 -8.615 1.00 90.88 81 CYS A C 1
ATOM 622 O O . CYS A 1 81 ? 2.440 -0.305 -7.668 1.00 90.88 81 CYS A O 1
ATOM 624 N N . LEU A 1 82 ? 1.712 -2.274 -8.490 1.00 90.69 82 LEU A N 1
ATOM 625 C CA . LEU A 1 82 ? 1.909 -3.039 -7.263 1.00 90.69 82 LEU A CA 1
ATOM 626 C C . LEU A 1 82 ? 3.231 -3.805 -7.300 1.00 90.69 82 LEU A C 1
ATOM 628 O O . LEU A 1 82 ? 3.487 -4.580 -8.219 1.00 90.69 82 LEU A O 1
ATOM 632 N N . MET A 1 83 ? 4.016 -3.666 -6.237 1.00 89.25 83 MET A N 1
ATOM 633 C CA . MET A 1 83 ? 5.115 -4.568 -5.923 1.00 89.25 83 MET A CA 1
ATOM 634 C C . MET A 1 83 ? 4.608 -5.643 -4.966 1.00 89.25 83 MET A C 1
ATOM 636 O O . MET A 1 83 ? 4.036 -5.351 -3.913 1.00 89.25 83 MET A O 1
ATOM 640 N N . VAL A 1 84 ? 4.815 -6.901 -5.337 1.00 88.25 84 VAL A N 1
ATOM 641 C CA . VAL A 1 84 ? 4.382 -8.060 -4.556 1.00 88.25 84 VAL A CA 1
ATOM 642 C C . VAL A 1 84 ? 5.617 -8.790 -4.060 1.00 88.25 84 VAL A C 1
ATOM 644 O O . VAL A 1 84 ? 6.453 -9.216 -4.859 1.00 88.25 84 VAL A O 1
ATOM 647 N N . ALA A 1 85 ? 5.719 -8.966 -2.744 1.00 86.81 85 ALA A N 1
ATOM 648 C CA . ALA A 1 85 ? 6.821 -9.708 -2.154 1.00 86.81 85 ALA A CA 1
ATOM 649 C C . ALA A 1 85 ? 6.850 -11.153 -2.666 1.00 86.81 85 ALA A C 1
ATOM 651 O O . ALA A 1 85 ? 5.862 -11.891 -2.585 1.00 86.81 85 ALA A O 1
ATOM 652 N N . GLN A 1 86 ? 8.009 -11.577 -3.165 1.00 82.88 86 GLN A N 1
ATOM 653 C CA . GLN A 1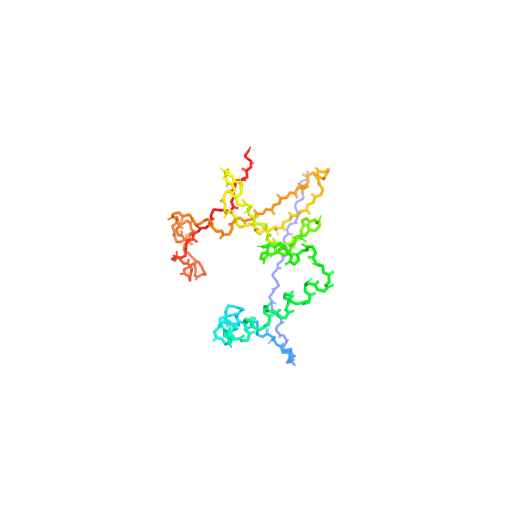 86 ? 8.188 -12.946 -3.622 1.00 82.88 86 GLN A CA 1
ATOM 654 C C . GLN A 1 86 ? 8.164 -13.936 -2.444 1.00 82.88 86 GLN A C 1
ATOM 656 O O . GLN A 1 86 ? 8.584 -13.593 -1.334 1.00 82.88 86 GLN A O 1
ATOM 661 N N . PRO A 1 87 ? 7.750 -15.201 -2.665 1.00 79.19 87 PRO A N 1
ATOM 662 C CA . PRO A 1 87 ? 7.578 -16.180 -1.591 1.00 79.19 87 PRO A CA 1
ATOM 663 C C . PRO A 1 87 ? 8.834 -16.536 -0.801 1.00 79.19 87 PRO A C 1
ATOM 665 O O . PRO A 1 87 ? 8.706 -17.238 0.197 1.00 79.19 87 PRO A O 1
ATOM 668 N N . HIS A 1 88 ? 10.030 -16.126 -1.225 1.00 82.12 88 HIS A N 1
ATOM 669 C CA . HIS A 1 88 ? 11.290 -16.388 -0.525 1.00 82.12 88 HIS A CA 1
ATOM 670 C C . HIS A 1 88 ? 11.785 -15.207 0.323 1.00 82.12 88 HIS A C 1
ATOM 672 O O . HIS A 1 88 ? 12.693 -15.398 1.125 1.00 82.12 88 HIS A O 1
ATOM 678 N N . ILE A 1 89 ? 11.197 -14.014 0.187 1.00 81.19 89 ILE A N 1
ATOM 679 C CA . ILE A 1 89 ? 11.484 -12.874 1.068 1.00 81.19 89 ILE A CA 1
ATOM 680 C C . ILE A 1 89 ? 11.058 -13.265 2.491 1.00 81.19 89 ILE A C 1
ATOM 682 O O . ILE A 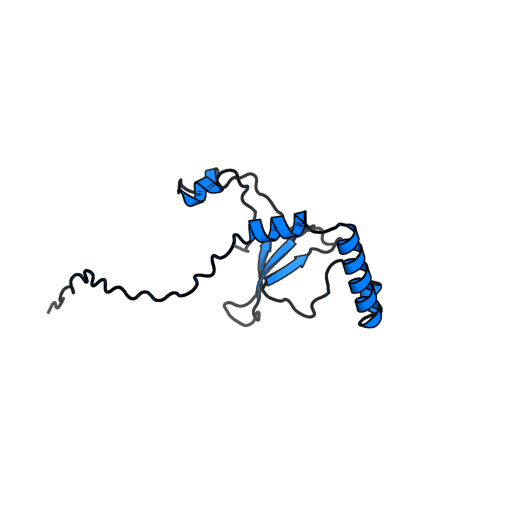1 89 ? 10.022 -13.904 2.664 1.00 81.19 89 ILE A O 1
ATOM 686 N N . ARG A 1 90 ? 11.867 -12.990 3.517 1.00 84.00 90 ARG A N 1
ATOM 687 C CA . ARG A 1 90 ? 11.626 -13.430 4.915 1.00 84.00 90 ARG A CA 1
ATOM 688 C C . ARG A 1 90 ? 11.822 -12.312 5.941 1.00 84.00 90 ARG A C 1
ATOM 690 O O . ARG A 1 90 ? 11.915 -12.580 7.132 1.00 84.00 90 ARG A O 1
ATOM 697 N N . ASP A 1 91 ? 11.911 -11.077 5.477 1.00 88.25 91 ASP A N 1
ATOM 698 C CA . ASP A 1 91 ? 12.192 -9.903 6.292 1.00 88.25 91 ASP A CA 1
ATOM 699 C C . ASP A 1 91 ? 10.911 -9.102 6.588 1.00 88.25 91 ASP A C 1
ATOM 701 O O . ASP A 1 91 ? 9.782 -9.600 6.499 1.00 88.25 91 ASP A O 1
ATOM 705 N N . ALA A 1 92 ? 11.091 -7.822 6.917 1.00 86.56 92 ALA A N 1
ATOM 706 C CA . ALA A 1 92 ? 10.011 -6.879 7.134 1.00 86.56 92 ALA A CA 1
ATOM 707 C C . ALA A 1 92 ? 9.095 -6.688 5.915 1.00 86.56 92 ALA A C 1
ATOM 709 O O . ALA A 1 92 ? 8.067 -6.048 6.080 1.00 86.56 92 ALA A O 1
ATOM 710 N N . LEU A 1 93 ? 9.378 -7.235 4.733 1.00 89.31 93 LEU A N 1
ATOM 711 C CA . LEU A 1 93 ? 8.523 -7.198 3.545 1.00 89.31 93 LEU A CA 1
ATOM 712 C C . LEU A 1 93 ? 7.869 -8.548 3.236 1.00 89.31 93 LEU A C 1
ATOM 714 O O . LEU A 1 93 ? 7.185 -8.673 2.226 1.00 89.31 93 LEU A O 1
ATOM 718 N N . TRP A 1 94 ? 8.007 -9.559 4.101 1.00 90.19 94 TRP A N 1
ATOM 719 C CA . TRP A 1 94 ? 7.338 -10.841 3.885 1.00 90.19 94 TRP A CA 1
ATOM 720 C C . TRP A 1 94 ? 5.834 -10.656 3.638 1.00 90.19 94 TRP A C 1
ATOM 722 O O . TRP A 1 94 ? 5.142 -9.960 4.394 1.00 90.19 94 TRP A O 1
ATOM 732 N N . GLN A 1 95 ? 5.368 -11.262 2.538 1.00 88.62 95 GLN A N 1
ATOM 733 C CA . GLN A 1 95 ? 3.989 -11.211 2.043 1.00 88.62 95 GLN A CA 1
ATOM 734 C C . GLN A 1 95 ? 3.423 -9.795 1.850 1.00 88.62 95 GLN A C 1
ATOM 736 O O . GLN A 1 95 ? 2.204 -9.629 1.830 1.00 88.62 95 GLN A O 1
ATOM 741 N N . SER A 1 96 ? 4.258 -8.762 1.716 1.00 91.38 96 SER A N 1
ATOM 742 C CA . SER A 1 96 ? 3.770 -7.401 1.502 1.00 91.38 96 SER A CA 1
ATOM 743 C C . SER A 1 96 ? 3.218 -7.207 0.086 1.00 91.38 96 SER A C 1
ATOM 745 O O . SER A 1 96 ? 3.697 -7.788 -0.892 1.00 91.38 96 SER A O 1
ATOM 747 N N . VAL A 1 97 ? 2.192 -6.363 -0.003 1.00 93.31 97 VAL A N 1
ATOM 748 C CA . VAL A 1 97 ? 1.694 -5.778 -1.250 1.00 93.31 97 VAL A CA 1
ATOM 749 C C . VAL A 1 97 ? 1.864 -4.274 -1.123 1.00 93.31 97 VAL A C 1
ATOM 751 O O . VAL A 1 97 ? 1.270 -3.664 -0.232 1.00 93.31 97 VAL A O 1
ATOM 754 N N . ILE A 1 98 ? 2.697 -3.690 -1.977 1.00 93.50 98 ILE A N 1
ATOM 755 C CA . ILE A 1 98 ? 3.089 -2.282 -1.908 1.00 93.50 98 ILE A CA 1
ATOM 756 C C . ILE A 1 98 ? 2.600 -1.568 -3.162 1.00 93.50 98 ILE A C 1
ATOM 758 O O . ILE A 1 98 ? 2.867 -2.027 -4.268 1.00 93.50 98 ILE A O 1
ATOM 762 N N . LEU A 1 99 ? 1.913 -0.441 -2.997 1.00 94.62 99 LEU A N 1
ATOM 763 C CA . LEU A 1 99 ? 1.629 0.494 -4.084 1.00 94.62 99 LEU A CA 1
ATOM 764 C C . LEU A 1 99 ? 2.815 1.436 -4.267 1.00 94.62 99 LEU A C 1
ATOM 766 O O . LEU A 1 99 ? 3.195 2.107 -3.308 1.00 94.62 99 LEU A O 1
ATOM 770 N N . LEU A 1 100 ? 3.365 1.514 -5.477 1.00 93.25 100 LEU A N 1
ATOM 771 C CA . LEU A 1 100 ? 4.422 2.466 -5.808 1.00 93.25 100 LEU A CA 1
ATOM 772 C C . LEU A 1 100 ? 3.820 3.861 -6.037 1.00 93.25 100 LEU A C 1
ATOM 774 O O . LEU A 1 100 ? 3.008 4.039 -6.942 1.00 93.25 100 LEU A O 1
ATOM 778 N N . ILE A 1 101 ? 4.197 4.84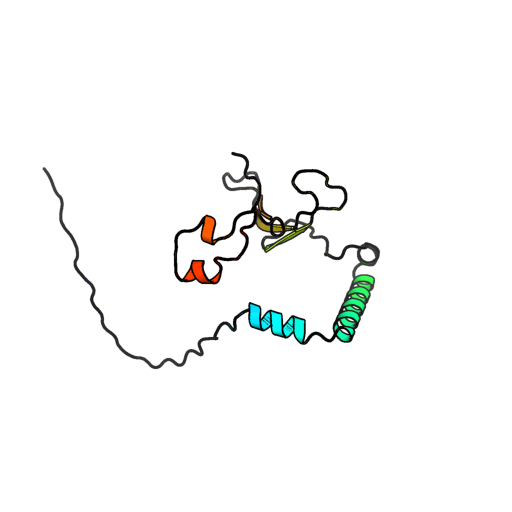0 -5.215 1.00 93.69 101 ILE A N 1
ATOM 779 C CA . ILE A 1 101 ? 3.652 6.211 -5.245 1.00 93.69 101 ILE A CA 1
ATOM 780 C C . ILE A 1 101 ? 4.566 7.148 -6.031 1.00 93.69 101 ILE A C 1
ATOM 782 O O . ILE A 1 101 ? 4.083 7.983 -6.790 1.00 93.69 101 ILE A O 1
ATOM 786 N N . SER A 1 102 ? 5.878 7.004 -5.869 1.00 91.75 102 SER A N 1
ATOM 787 C CA . SER A 1 102 ? 6.866 7.729 -6.661 1.00 91.75 102 SER A CA 1
ATOM 788 C C . SER A 1 102 ? 8.111 6.877 -6.872 1.00 91.75 102 SER A C 1
ATOM 790 O O . SER A 1 102 ? 8.448 6.013 -6.056 1.00 91.75 102 SER A O 1
ATOM 792 N N . HIS A 1 103 ? 8.771 7.112 -7.999 1.00 91.19 103 HIS A N 1
ATOM 793 C CA . HIS A 1 103 ? 10.030 6.481 -8.357 1.00 91.19 103 HIS A CA 1
ATOM 794 C C . HIS A 1 103 ? 10.845 7.467 -9.192 1.00 91.19 103 HIS A C 1
ATOM 796 O O . HIS A 1 103 ? 10.369 7.922 -10.232 1.00 91.19 103 HIS A O 1
ATOM 802 N N . GLY A 1 104 ? 12.037 7.812 -8.718 1.00 88.56 104 GLY A N 1
ATOM 803 C CA . GLY A 1 104 ? 12.972 8.704 -9.395 1.00 88.56 104 GLY A CA 1
ATOM 804 C C . GLY A 1 104 ? 14.418 8.212 -9.274 1.00 88.56 104 GLY A C 1
ATOM 805 O O . GLY A 1 104 ? 14.698 7.347 -8.436 1.00 88.56 104 GLY A O 1
ATOM 806 N N . PRO A 1 105 ? 15.335 8.741 -10.101 1.00 88.12 105 PRO A N 1
ATOM 807 C CA . PRO A 1 105 ? 16.759 8.404 -10.061 1.00 88.12 105 PRO A CA 1
ATOM 808 C C . PRO A 1 105 ? 17.354 8.663 -8.674 1.00 88.12 105 PRO A C 1
ATOM 810 O O . PRO A 1 105 ? 17.058 9.686 -8.076 1.00 88.12 105 PRO A O 1
ATOM 813 N N . GLU A 1 106 ? 18.220 7.785 -8.163 1.00 81.88 106 GLU A N 1
ATOM 814 C CA . GLU A 1 106 ? 18.861 7.988 -6.845 1.00 81.88 106 GLU A CA 1
ATOM 815 C C . GLU A 1 106 ? 19.833 9.180 -6.808 1.00 81.88 106 GLU A C 1
ATOM 817 O O . GLU A 1 106 ? 20.202 9.649 -5.737 1.00 81.88 106 GLU A O 1
ATOM 822 N N . GLU A 1 107 ? 20.272 9.651 -7.974 1.00 84.88 107 GLU A N 1
ATOM 823 C CA . GLU A 1 107 ? 21.174 10.795 -8.124 1.00 84.88 107 GLU A CA 1
ATOM 824 C C . GLU A 1 107 ? 20.490 12.152 -7.891 1.00 84.88 107 GLU A C 1
ATOM 826 O O . GLU A 1 107 ? 21.173 13.142 -7.622 1.00 84.88 107 GLU A O 1
ATOM 831 N N . ASP A 1 108 ? 19.155 12.192 -7.923 1.00 84.69 108 ASP A N 1
ATOM 832 C CA . ASP A 1 108 ? 18.382 13.371 -7.549 1.00 84.69 108 ASP A CA 1
ATOM 833 C C . ASP A 1 108 ? 18.272 13.470 -6.021 1.00 84.69 108 ASP A C 1
ATOM 835 O O . ASP A 1 108 ? 18.055 12.476 -5.329 1.00 84.69 108 ASP A O 1
ATOM 839 N N . SER A 1 109 ? 18.365 14.682 -5.464 1.00 76.44 109 SER A N 1
ATOM 840 C CA . SER A 1 109 ? 18.255 14.892 -4.008 1.00 76.44 109 SER A CA 1
ATOM 841 C C . SER A 1 109 ? 16.892 14.495 -3.432 1.00 76.44 109 SER A C 1
ATOM 843 O O . SER A 1 109 ? 16.809 14.133 -2.262 1.00 76.44 109 SER A O 1
ATOM 845 N N . ASP A 1 110 ? 15.848 14.542 -4.263 1.00 77.88 110 ASP A N 1
ATOM 846 C CA . ASP A 1 110 ? 14.489 14.068 -3.960 1.00 77.88 110 ASP A CA 1
ATOM 847 C C . ASP A 1 110 ? 14.200 12.700 -4.618 1.00 77.88 110 ASP A C 1
ATOM 849 O O . ASP A 1 110 ? 13.050 12.273 -4.752 1.00 77.88 110 ASP A O 1
ATOM 853 N N . GLY A 1 111 ? 15.259 12.038 -5.084 1.00 82.19 111 GLY A N 1
ATOM 854 C CA . GLY A 1 111 ? 15.253 10.770 -5.788 1.00 82.19 111 GLY A CA 1
ATOM 855 C C . GLY A 1 111 ? 14.945 9.564 -4.907 1.00 82.19 111 GLY A C 1
ATOM 856 O O . GLY A 1 111 ? 14.930 9.630 -3.677 1.00 82.19 111 GLY A O 1
ATOM 857 N N . GLY A 1 112 ? 14.708 8.418 -5.546 1.00 89.38 112 GLY A N 1
ATOM 858 C CA . GLY A 1 112 ? 14.425 7.156 -4.868 1.00 89.38 112 GLY A CA 1
ATOM 859 C C . GLY A 1 112 ? 12.987 6.672 -5.031 1.00 89.38 112 GLY A C 1
ATOM 860 O O . GLY A 1 112 ? 12.262 7.060 -5.945 1.00 89.38 112 GLY A O 1
ATOM 861 N N . THR A 1 113 ? 12.592 5.734 -4.171 1.00 91.00 113 THR A N 1
ATOM 862 C CA . THR A 1 113 ? 11.342 4.978 -4.307 1.00 91.00 113 THR A CA 1
ATOM 863 C C . THR A 1 113 ? 10.483 5.123 -3.063 1.00 91.00 113 THR A C 1
ATOM 865 O O . THR A 1 113 ? 10.895 4.729 -1.974 1.00 91.00 113 THR A O 1
ATOM 868 N N . ILE A 1 114 ? 9.260 5.621 -3.240 1.00 92.81 114 ILE A N 1
ATOM 869 C CA . ILE A 1 114 ? 8.265 5.714 -2.171 1.00 92.81 114 ILE A CA 1
ATOM 870 C C . ILE A 1 114 ? 7.108 4.782 -2.496 1.00 92.81 114 ILE A C 1
ATOM 872 O O . ILE A 1 114 ? 6.522 4.837 -3.579 1.00 92.81 114 ILE A O 1
ATOM 876 N N . GLY A 1 115 ? 6.737 3.949 -1.527 1.00 93.00 115 GLY A N 1
ATOM 877 C CA . GLY A 1 115 ? 5.579 3.077 -1.639 1.00 93.00 115 GLY A CA 1
ATOM 878 C C . GLY A 1 115 ? 4.797 2.959 -0.338 1.00 93.00 115 GLY A C 1
ATOM 879 O O . GLY A 1 115 ? 5.302 3.271 0.738 1.00 93.00 115 GLY A O 1
ATOM 880 N N . LEU A 1 116 ? 3.554 2.492 -0.456 1.00 95.38 116 LEU A N 1
ATOM 881 C CA . LEU A 1 116 ? 2.639 2.272 0.661 1.00 95.38 116 LEU A CA 1
ATOM 882 C C . LEU A 1 116 ? 2.243 0.799 0.751 1.00 95.38 116 LEU A C 1
ATOM 884 O O . LEU A 1 116 ? 1.690 0.236 -0.195 1.00 95.38 116 LEU A O 1
ATOM 888 N N . VAL A 1 117 ? 2.483 0.177 1.903 1.00 94.69 117 VAL A N 1
ATOM 889 C CA . VAL A 1 117 ? 2.043 -1.192 2.187 1.00 94.69 117 VAL A CA 1
ATOM 890 C C . VAL A 1 117 ? 0.523 -1.220 2.383 1.00 94.69 117 VAL A C 1
ATOM 892 O O . VAL A 1 117 ? -0.022 -0.575 3.275 1.00 94.69 117 VAL A O 1
ATOM 895 N N . LEU A 1 118 ? -0.172 -2.013 1.567 1.00 94.31 118 LEU A N 1
ATOM 896 C CA . LEU A 1 118 ? -1.637 -2.049 1.518 1.00 94.31 118 LEU A CA 1
ATOM 897 C C . LEU A 1 118 ? -2.268 -3.142 2.383 1.00 94.31 118 LEU A C 1
ATOM 899 O O . LEU A 1 118 ? -3.465 -3.102 2.647 1.00 94.31 118 LEU A O 1
ATOM 903 N N . ASN A 1 119 ? -1.502 -4.154 2.791 1.00 93.19 119 ASN A N 1
ATOM 904 C CA . ASN A 1 119 ? -2.036 -5.364 3.422 1.00 93.19 119 ASN A CA 1
ATOM 905 C C . ASN A 1 119 ? -1.540 -5.587 4.856 1.00 93.19 119 ASN A C 1
ATOM 907 O O . ASN A 1 119 ? -1.546 -6.714 5.349 1.00 93.19 119 ASN A O 1
ATOM 911 N N . ARG A 1 120 ? -1.137 -4.513 5.540 1.00 92.81 120 ARG A N 1
ATOM 912 C CA . ARG A 1 120 ? -0.737 -4.546 6.951 1.00 92.81 120 ARG A CA 1
ATOM 913 C C . ARG A 1 120 ? -1.645 -3.681 7.813 1.00 92.81 120 ARG A C 1
ATOM 915 O O . ARG A 1 120 ? -1.323 -2.518 8.050 1.00 92.81 120 ARG A O 1
ATOM 922 N N . 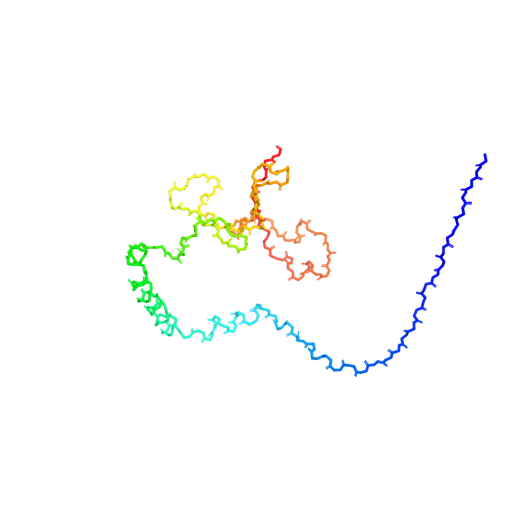PRO A 1 121 ? -2.778 -4.225 8.283 1.00 92.81 121 PRO A N 1
ATOM 923 C CA . PRO A 1 121 ? -3.608 -3.513 9.237 1.00 92.81 121 PRO A CA 1
ATOM 924 C C . PRO A 1 121 ? -2.849 -3.308 10.553 1.00 92.81 121 PRO A C 1
ATOM 926 O O . PRO A 1 121 ? -2.146 -4.196 11.034 1.00 92.81 121 PRO A O 1
ATOM 929 N N . SER A 1 122 ? -3.026 -2.137 11.142 1.00 92.62 122 SER A N 1
ATOM 930 C CA . SER A 1 122 ? -2.593 -1.804 12.494 1.00 92.62 122 SER A CA 1
ATOM 931 C C . SER A 1 122 ? -3.678 -2.200 13.517 1.00 92.62 122 SER A C 1
ATOM 933 O O . SER A 1 122 ? -4.818 -2.491 13.127 1.00 92.62 122 SER A O 1
ATOM 935 N N . PRO A 1 123 ? -3.369 -2.203 14.828 1.00 94.00 123 PRO A N 1
ATOM 936 C CA . PRO A 1 123 ? -4.384 -2.407 15.860 1.00 94.00 123 PRO A CA 1
ATOM 937 C C . PRO A 1 123 ? -5.300 -1.187 16.050 1.00 94.00 123 PRO A C 1
ATOM 939 O O . PRO A 1 123 ? -6.313 -1.305 16.736 1.00 94.00 123 PRO A O 1
ATOM 942 N N . TYR A 1 124 ? -4.964 -0.042 15.450 1.00 94.62 124 TYR A N 1
ATOM 943 C CA . TYR A 1 124 ? -5.698 1.206 15.600 1.00 94.62 124 TYR A CA 1
ATOM 944 C C . TYR A 1 124 ? -6.780 1.367 14.536 1.00 94.62 124 TYR A C 1
ATOM 946 O O . TYR A 1 124 ? -6.617 0.999 13.366 1.00 94.62 124 TYR A O 1
ATOM 954 N N . ARG A 1 125 ? -7.889 1.962 14.955 1.00 93.00 125 ARG A N 1
ATOM 955 C CA . ARG A 1 125 ? -8.963 2.461 14.103 1.00 93.00 125 ARG A CA 1
ATOM 956 C C . ARG A 1 125 ? -8.806 3.955 13.874 1.00 93.00 125 ARG A C 1
ATOM 958 O O . ARG A 1 125 ? -8.133 4.636 14.645 1.00 93.00 125 ARG A O 1
ATOM 965 N N . LEU A 1 126 ? -9.442 4.454 12.821 1.00 91.88 126 LEU A N 1
ATOM 966 C CA . LEU A 1 126 ? -9.377 5.862 12.447 1.00 91.88 126 LEU A CA 1
ATOM 967 C C . LEU A 1 126 ? -9.818 6.782 13.597 1.00 91.88 126 LEU A C 1
ATOM 969 O O . LEU A 1 126 ? -9.122 7.743 13.909 1.00 91.88 126 LEU A O 1
ATOM 973 N N . GLU A 1 127 ? -10.909 6.425 14.278 1.00 92.12 127 GLU A N 1
ATOM 974 C CA . GLU A 1 127 ? -11.472 7.163 15.424 1.00 92.12 127 GLU A CA 1
ATOM 975 C C . GLU A 1 127 ? -10.536 7.280 16.633 1.00 92.12 127 GLU A C 1
ATOM 977 O O . GLU A 1 127 ? -10.702 8.159 17.468 1.00 92.12 127 GLU A O 1
ATOM 982 N N . GLN A 1 128 ? -9.554 6.384 16.753 1.00 91.12 128 GLN A N 1
ATOM 983 C CA . GLN A 1 128 ? -8.634 6.369 17.892 1.00 91.12 128 GLN A CA 1
ATOM 984 C C . GLN A 1 128 ? -7.438 7.304 17.690 1.00 91.12 128 GLN A C 1
ATOM 986 O O . GLN A 1 128 ? -6.687 7.539 18.634 1.00 91.12 128 GLN A O 1
ATOM 991 N N . VAL A 1 129 ? -7.220 7.772 16.459 1.00 90.19 129 VAL A N 1
ATOM 992 C CA . VAL A 1 129 ? -6.022 8.528 16.065 1.00 90.19 129 VAL A CA 1
ATOM 993 C C . VAL A 1 129 ? -6.383 9.894 15.497 1.00 90.19 129 VAL A C 1
ATOM 995 O O . VAL A 1 129 ? -5.653 10.854 15.723 1.00 90.19 129 VAL A O 1
ATOM 998 N N . MET A 1 130 ? -7.480 9.990 14.747 1.00 87.00 130 MET A N 1
ATOM 999 C CA . MET A 1 130 ? -7.928 11.242 14.148 1.00 87.00 130 MET A CA 1
ATOM 1000 C C . MET A 1 130 ? -8.952 11.946 15.032 1.00 87.00 130 MET A C 1
ATOM 1002 O O . MET A 1 130 ? -9.794 11.305 15.655 1.00 87.00 130 MET A O 1
ATOM 1006 N N . GLU A 1 131 ? -8.895 13.276 15.039 1.00 84.75 131 GLU A N 1
ATOM 1007 C CA . GLU A 1 131 ? -9.902 14.113 15.687 1.00 84.75 131 GLU A CA 1
ATOM 1008 C C . GLU A 1 131 ? -11.282 13.930 15.040 1.00 84.75 131 GLU A C 1
ATOM 1010 O O . GLU A 1 131 ? -11.405 13.618 13.849 1.00 84.75 131 GLU A O 1
ATOM 1015 N N . GLU A 1 132 ? -12.332 14.146 15.834 1.00 81.38 132 GLU A N 1
ATOM 1016 C CA . GLU A 1 132 ? -13.709 14.046 15.364 1.00 81.38 132 GLU A CA 1
ATOM 1017 C C . GLU A 1 132 ? -13.964 15.046 14.230 1.00 81.38 132 GLU A C 1
ATOM 1019 O O . GLU A 1 132 ? -13.968 16.263 14.411 1.00 81.38 132 GLU A O 1
ATOM 1024 N N . HIS A 1 133 ? -14.220 14.516 13.037 1.00 83.81 133 HIS A N 1
ATOM 1025 C CA . HIS A 1 133 ? -14.588 15.297 11.865 1.00 83.81 133 HIS A CA 1
ATOM 1026 C C . HIS A 1 133 ? -15.693 14.555 11.102 1.00 83.81 133 HIS A C 1
ATOM 1028 O O . HIS A 1 133 ? -15.603 13.335 10.946 1.00 83.81 133 HIS A O 1
ATOM 1034 N N . PRO A 1 134 ? -16.720 15.232 10.553 1.00 81.19 134 PRO A N 1
ATOM 1035 C CA . PRO A 1 134 ? -17.845 14.559 9.893 1.00 81.19 134 PRO A CA 1
ATOM 1036 C C . PRO A 1 134 ? -17.440 13.576 8.779 1.00 81.19 134 PRO A C 1
ATOM 1038 O O . PRO A 1 134 ? -18.119 12.574 8.556 1.00 81.19 134 PRO A O 1
ATOM 1041 N N . GLN A 1 135 ? -16.326 13.838 8.087 1.00 77.69 135 GLN A N 1
ATOM 1042 C CA . GLN A 1 135 ? -15.775 12.932 7.068 1.00 77.69 135 GLN A CA 1
ATOM 1043 C C . GLN A 1 135 ? -15.016 11.738 7.669 1.00 77.69 135 GLN A C 1
ATOM 1045 O O . GLN A 1 135 ? -15.097 10.640 7.125 1.00 77.69 135 GLN A O 1
ATOM 1050 N N . VAL A 1 136 ? -14.320 11.940 8.793 1.00 79.12 136 VAL A N 1
ATOM 1051 C CA . VAL A 1 136 ? -13.610 10.889 9.545 1.00 79.12 136 VAL A CA 1
ATOM 1052 C C . VAL A 1 136 ? -14.616 9.930 10.174 1.00 79.12 136 VAL A C 1
ATOM 1054 O O . VAL A 1 136 ? -14.457 8.719 10.060 1.00 79.12 136 VAL A O 1
ATOM 1057 N N . ASN A 1 137 ? -15.716 10.455 10.721 1.00 80.25 137 ASN A N 1
ATOM 1058 C CA . ASN A 1 137 ? -16.756 9.666 11.384 1.00 80.25 137 ASN A CA 1
ATOM 1059 C C . ASN A 1 137 ? -17.388 8.606 10.468 1.00 80.25 137 ASN A C 1
ATOM 1061 O O . ASN A 1 137 ? -17.801 7.552 10.942 1.00 80.25 137 ASN A O 1
ATOM 1065 N N . ARG A 1 138 ? -17.423 8.834 9.146 1.00 87.62 138 ARG A N 1
ATOM 1066 C CA . ARG A 1 138 ? -17.919 7.841 8.170 1.00 87.62 138 ARG A CA 1
ATOM 1067 C C . ARG A 1 138 ? -17.030 6.602 8.044 1.00 87.62 138 ARG A C 1
ATOM 1069 O O . ARG A 1 138 ? -17.489 5.584 7.539 1.00 87.62 138 ARG A O 1
ATOM 1076 N N . PHE A 1 139 ? -15.770 6.710 8.450 1.00 89.94 139 PHE A N 1
ATOM 1077 C CA . PHE A 1 139 ? -14.759 5.656 8.375 1.00 89.94 139 PHE A CA 1
ATOM 1078 C C . PHE A 1 139 ? -14.130 5.379 9.745 1.00 89.94 139 PHE A C 1
ATOM 1080 O O . PHE A 1 139 ? -13.062 4.776 9.814 1.00 89.94 139 PHE A O 1
ATOM 1087 N N . ALA A 1 140 ? -14.776 5.835 10.820 1.00 89.81 140 ALA A N 1
ATOM 1088 C CA . ALA A 1 140 ? -14.292 5.767 12.194 1.00 89.81 140 ALA A CA 1
ATOM 1089 C C . ALA A 1 140 ? -13.875 4.347 12.602 1.00 89.81 140 ALA A C 1
ATOM 1091 O O . ALA A 1 140 ? -12.812 4.152 13.192 1.00 89.81 140 ALA A O 1
ATOM 1092 N N . ASP A 1 141 ? -14.675 3.356 12.208 1.00 91.19 141 ASP A N 1
ATOM 1093 C CA . ASP A 1 141 ? -14.495 1.945 12.534 1.00 91.19 141 ASP A CA 1
ATOM 1094 C C . ASP A 1 141 ? -13.465 1.223 11.648 1.00 91.19 141 ASP A C 1
ATOM 1096 O O . ASP A 1 141 ? -13.069 0.089 11.955 1.00 91.19 141 ASP A O 1
ATOM 1100 N N . ASN A 1 142 ? -12.987 1.870 10.579 1.00 92.25 142 ASN A N 1
ATOM 1101 C CA . ASN A 1 142 ? -11.978 1.302 9.696 1.00 92.25 142 ASN A CA 1
ATOM 1102 C C . ASN A 1 142 ? -10.619 1.237 10.391 1.00 92.25 142 ASN A C 1
ATOM 1104 O O . ASN A 1 142 ? -10.170 2.177 11.050 1.00 92.25 142 ASN A O 1
ATOM 1108 N N . ARG A 1 143 ? -9.917 0.121 10.174 1.00 93.69 143 ARG A N 1
ATOM 1109 C CA . ARG A 1 143 ? -8.531 -0.030 10.620 1.00 93.69 143 ARG A CA 1
ATOM 1110 C C . ARG A 1 143 ? -7.602 0.870 9.818 1.00 93.69 143 ARG A C 1
ATOM 1112 O O . ARG A 1 143 ? -7.679 0.917 8.592 1.00 93.69 143 ARG A O 1
ATOM 1119 N N . LEU A 1 144 ? -6.670 1.498 10.524 1.00 92.81 144 LEU A N 1
ATOM 1120 C CA . LEU A 1 144 ? -5.503 2.129 9.928 1.00 92.81 144 LEU A CA 1
ATOM 1121 C C . LEU A 1 144 ? -4.515 1.065 9.469 1.00 92.81 144 LEU A C 1
ATOM 1123 O O . LEU A 1 144 ? -4.407 0.004 10.087 1.00 92.81 144 LEU A O 1
ATOM 1127 N N . TYR A 1 145 ? -3.781 1.360 8.404 1.00 93.12 145 TYR A N 1
ATOM 1128 C CA . TYR A 1 145 ? -2.768 0.474 7.845 1.00 93.12 145 TYR A CA 1
ATOM 1129 C C . TYR A 1 145 ? -1.378 1.047 8.098 1.00 93.12 145 TYR A C 1
ATOM 1131 O O . TYR A 1 145 ? -1.163 2.255 8.028 1.00 93.12 145 TYR A O 1
ATOM 1139 N N . LEU A 1 146 ? -0.432 0.163 8.400 1.00 91.06 146 LEU A N 1
ATOM 1140 C CA . LEU A 1 146 ? 0.972 0.518 8.544 1.00 91.06 146 LEU A CA 1
ATOM 1141 C C . LEU A 1 146 ? 1.554 0.727 7.147 1.00 91.06 146 LEU A C 1
ATOM 1143 O O . LEU A 1 146 ? 1.761 -0.243 6.422 1.00 91.06 146 LEU A O 1
ATOM 1147 N N . GLY A 1 147 ? 1.806 1.984 6.782 1.00 86.94 147 GLY A N 1
ATOM 1148 C CA . GLY A 1 147 ? 2.242 2.356 5.435 1.00 86.94 147 GLY A CA 1
ATOM 1149 C C . GLY A 1 147 ? 3.636 1.857 5.045 1.00 86.94 147 GLY A C 1
ATOM 1150 O O . GLY A 1 147 ? 3.906 1.680 3.863 1.00 86.94 147 GLY A O 1
ATOM 1151 N N . GLY A 1 148 ? 4.501 1.579 6.019 1.00 85.19 148 GLY A N 1
ATOM 1152 C CA . GLY A 1 148 ? 5.880 1.144 5.803 1.00 85.19 148 GLY A CA 1
ATOM 1153 C C . GLY A 1 148 ? 6.804 1.698 6.883 1.00 85.19 148 GLY A C 1
ATOM 1154 O O . GLY A 1 148 ? 6.371 2.474 7.732 1.00 85.19 148 GLY A O 1
ATOM 1155 N N . GLN A 1 149 ? 8.070 1.284 6.867 1.00 76.62 149 GLN A N 1
ATOM 1156 C CA . GLN A 1 149 ? 9.114 1.948 7.648 1.00 76.62 149 GLN A CA 1
ATOM 1157 C C . GLN A 1 149 ? 9.795 2.971 6.743 1.00 76.62 149 GLN A C 1
ATOM 1159 O O . GLN A 1 149 ? 10.284 2.607 5.676 1.00 76.62 149 GLN A O 1
ATOM 1164 N N . THR A 1 150 ? 9.831 4.230 7.161 1.00 66.94 150 THR A N 1
ATOM 1165 C CA . THR A 1 150 ? 10.755 5.224 6.610 1.00 66.94 150 THR A CA 1
ATOM 1166 C C . THR A 1 150 ? 11.995 5.200 7.492 1.00 66.94 150 THR A C 1
ATOM 1168 O O . THR A 1 150 ? 11.855 5.205 8.717 1.00 66.94 150 THR A O 1
ATOM 1171 N N . ALA A 1 151 ? 13.194 5.117 6.911 1.00 51.22 151 ALA A N 1
ATOM 1172 C CA . ALA A 1 151 ? 14.409 5.333 7.691 1.00 51.22 151 ALA A CA 1
ATOM 1173 C C . ALA A 1 151 ? 14.297 6.711 8.369 1.00 51.22 151 ALA A C 1
ATOM 1175 O O . ALA A 1 151 ? 13.966 7.691 7.699 1.00 51.22 151 ALA A O 1
ATOM 1176 N N . GLY A 1 152 ? 14.439 6.732 9.694 1.00 37.59 152 GLY A N 1
ATOM 1177 C CA . GLY A 1 152 ? 14.498 7.959 10.490 1.00 37.59 152 GLY A CA 1
ATOM 1178 C C . GLY A 1 152 ? 15.895 8.550 10.500 1.00 37.59 152 GLY A C 1
ATOM 1179 O O . GLY A 1 152 ? 16.855 7.776 10.279 1.00 37.59 152 GLY A O 1
#

InterPro domains:
  IPR003774 AlgH-like [PF02622] (88-149)
  IPR003774 AlgH-like [PTHR31984] (28-149)

Radius of gyration: 25.0 Å; chains: 1; bounding box: 48×78×46 Å

Secondary structure (DSSP, 8-state):
-----------------------------HHHHHHHHHHH--HHHHHHHHHHHHHHHHHH-TTGGGS--SSPPPSS--TTPEEE--TT--STTTT-EEEEEEEE-TTSTT-EEEEEESS-EEEEEGGGTS---HHHHTTTTSEEE---PPP-

Foldseek 3Di:
DDDDDDDDDDDDDDDDDDPDPPPPPPPPPVVVVVVCVVVVDDPVNVVVVVVVVLVVCCVVPVPVSPDPDPDDDDPDDDQQDWDADDCPDDPPCHRWIKHWHDAADPPDPPHGTAIFTDPAFDPDFLLVPDDDDPVSVVRRRPTDGDGDDDDD